Protein AF-A0A963V523-F1 (afdb_monomer)

pLDDT: mean 95.54, std 5.95, range [49.72, 98.69]

Foldseek 3Di:
DLLVVLLVVLLVVLLVCLVVCVQVVLPADPVCSNVLSVLLSVLLNVVLVVVVPDPDDLVVQLVVLVVQLVVLSVQLVQLRVVCVVVVNPPVVSVVSNRVSSSSNSSSSSNNSSSVSSVVVVVVVVVD

Radius of gyration: 15.78 Å; Cα contacts (8 Å, |Δi|>4): 156; chains: 1; bounding box: 44×24×45 Å

Sequence (127 aa):
MQHIAAIGLAGAIVIALAWFGLPERLGAHPFWAVKIGFLGLLPGAVAALLFAWLRLPRMAEIGFAAVLVAASFATAKVGAARFAASYAEDALAGRLWFFGWIAVAGTAMLLFYLVILRFLRRATQVD

Secondary structure (DSSP, 8-state):
-HHHHHHHHHHHHHHHHHHTTHHHHHT--GGGTTHHHHHHHHHHHHHHHHHHH----HHHHHHHHHHHHHHHHHHHHHHHHHHHHTTT--HHHHHHHHHHHHHHHHHHHHHHHHHHHHHHHHHTT--

Nearest PDB structures (foldseek):
  7w9u-assembly3_C  TM=4.392E-01  e=3.085E+00  Homo sapiens
  7w8i-assembly1_A  TM=3.282E-01  e=4.854E+00  Homo sapiens
  6wbv-assembly1_A  TM=3.650E-01  e=6.904E+00  Homo sapiens

Mean predicted aligned error: 3.0 Å

Solvent-accessible surface area (backbone atoms only — not comparable to full-atom values): 6228 Å² total; per-residue (Å²): 108,66,66,60,54,20,48,52,50,18,43,52,51,41,39,48,42,15,71,74,41,49,43,34,79,75,68,38,61,74,95,44,24,50,55,30,21,62,62,4,41,59,61,10,51,54,50,43,55,55,55,69,71,52,91,66,61,69,67,57,54,45,52,52,29,51,51,46,26,53,50,22,44,49,43,17,50,54,9,44,53,47,11,59,75,46,74,66,66,38,60,67,25,46,46,33,23,52,54,15,43,24,40,26,35,10,28,44,23,30,33,42,23,55,54,46,43,52,52,58,56,52,62,73,69,78,119

Structure (mmCIF, N/CA/C/O backbone):
data_AF-A0A963V523-F1
#
_entry.id   AF-A0A963V523-F1
#
loop_
_atom_site.group_PDB
_atom_site.id
_atom_site.type_symbol
_atom_site.label_atom_id
_atom_site.label_alt_id
_atom_site.label_comp_id
_atom_site.label_asym_id
_atom_site.label_entity_id
_atom_site.label_seq_id
_atom_site.pdbx_PDB_ins_code
_atom_site.Cartn_x
_atom_site.Cartn_y
_atom_site.Cartn_z
_atom_site.occupancy
_atom_site.B_iso_or_equiv
_atom_site.auth_seq_id
_atom_site.auth_comp_id
_atom_site.auth_asym_id
_atom_site.auth_atom_id
_atom_site.pdbx_PDB_model_num
ATOM 1 N N . MET A 1 1 ? -11.649 -8.741 18.899 1.00 84.81 1 MET A N 1
ATOM 2 C CA . MET A 1 1 ? -12.374 -9.252 17.710 1.00 84.81 1 MET A CA 1
ATOM 3 C C . MET A 1 1 ? -12.482 -8.242 16.566 1.00 84.81 1 MET A C 1
ATOM 5 O O . MET A 1 1 ? -12.075 -8.586 15.466 1.00 84.81 1 MET A O 1
ATOM 9 N N . GLN A 1 2 ? -12.937 -6.999 16.787 1.00 91.56 2 GLN A N 1
ATOM 10 C CA . GLN A 1 2 ? -13.137 -6.008 15.705 1.00 91.56 2 GLN A CA 1
ATOM 11 C C . GLN A 1 2 ? -11.898 -5.747 14.823 1.00 91.56 2 GLN A C 1
ATOM 13 O O . GLN A 1 2 ? -12.029 -5.649 13.609 1.00 91.56 2 GLN A O 1
ATOM 18 N N . HIS A 1 3 ? -10.695 -5.675 15.405 1.00 93.25 3 HIS A N 1
ATOM 19 C CA . HIS A 1 3 ? -9.455 -5.485 14.638 1.00 93.25 3 HIS A CA 1
ATOM 20 C C . HIS A 1 3 ? -9.158 -6.654 13.693 1.00 93.25 3 HIS A C 1
ATOM 22 O O . HIS A 1 3 ? -8.853 -6.429 12.528 1.00 93.25 3 HIS A O 1
ATOM 28 N N . ILE A 1 4 ? -9.297 -7.891 14.176 1.00 93.94 4 ILE A N 1
ATOM 29 C CA . ILE A 1 4 ? -9.068 -9.104 13.379 1.00 93.94 4 ILE A CA 1
ATOM 30 C C . ILE A 1 4 ? -10.078 -9.162 12.228 1.00 93.94 4 ILE A C 1
ATOM 32 O O . ILE A 1 4 ? -9.682 -9.353 11.083 1.00 93.94 4 ILE A O 1
ATOM 36 N N . ALA A 1 5 ? -11.360 -8.910 12.514 1.00 95.00 5 ALA A N 1
ATOM 37 C CA . ALA A 1 5 ? -12.403 -8.857 11.492 1.00 95.00 5 ALA A CA 1
ATOM 38 C C . ALA A 1 5 ? -12.122 -7.770 10.438 1.00 95.00 5 ALA A C 1
ATOM 40 O O . ALA A 1 5 ? -12.225 -8.029 9.242 1.00 95.00 5 ALA A O 1
ATOM 41 N N . ALA A 1 6 ? -11.708 -6.572 10.867 1.00 96.62 6 ALA A N 1
ATOM 42 C CA . ALA A 1 6 ? -11.379 -5.476 9.960 1.00 96.62 6 ALA A CA 1
ATOM 43 C C . ALA A 1 6 ? -10.146 -5.773 9.090 1.00 96.62 6 ALA A C 1
ATOM 45 O O . ALA A 1 6 ? -10.165 -5.466 7.903 1.00 96.62 6 ALA A O 1
ATOM 46 N N . ILE A 1 7 ? -9.098 -6.383 9.655 1.00 96.88 7 ILE A N 1
ATOM 47 C CA . ILE A 1 7 ? -7.901 -6.810 8.911 1.00 96.88 7 ILE A CA 1
ATOM 48 C C . ILE A 1 7 ? -8.274 -7.880 7.881 1.00 96.88 7 ILE A C 1
ATOM 50 O O . ILE A 1 7 ? -7.903 -7.756 6.715 1.00 96.88 7 ILE A O 1
ATOM 54 N N . GLY A 1 8 ? -9.041 -8.896 8.292 1.00 97.12 8 GLY A N 1
ATOM 55 C CA . GLY A 1 8 ? -9.497 -9.966 7.406 1.00 97.12 8 GLY A CA 1
ATOM 56 C C . GLY A 1 8 ? -10.329 -9.435 6.239 1.00 97.12 8 GLY A C 1
ATOM 57 O O . GLY A 1 8 ? -10.042 -9.750 5.086 1.00 97.12 8 GLY A O 1
ATOM 58 N N . LEU A 1 9 ? -11.306 -8.566 6.520 1.00 98.12 9 LEU A N 1
ATOM 59 C CA . LEU A 1 9 ? -12.154 -7.969 5.488 1.00 98.12 9 LEU A CA 1
ATOM 60 C C . LEU A 1 9 ? -11.364 -7.040 4.554 1.00 98.12 9 LEU A C 1
ATOM 62 O O . LEU A 1 9 ? -11.531 -7.113 3.340 1.00 98.12 9 LEU A O 1
ATOM 66 N N . ALA A 1 10 ? -10.468 -6.207 5.090 1.00 98.12 10 ALA A N 1
ATOM 67 C CA . ALA A 1 10 ? -9.618 -5.339 4.278 1.00 98.12 10 ALA A CA 1
ATOM 68 C C . ALA A 1 10 ? -8.705 -6.143 3.335 1.00 98.12 10 ALA A C 1
ATOM 70 O O . ALA A 1 10 ? -8.597 -5.811 2.155 1.00 98.12 10 ALA A O 1
ATOM 71 N N . GLY A 1 11 ? -8.088 -7.219 3.835 1.00 98.00 11 GLY A N 1
ATOM 72 C CA . GLY A 1 11 ? -7.267 -8.120 3.025 1.00 98.00 11 GLY A CA 1
ATOM 73 C C . GLY A 1 11 ? -8.076 -8.818 1.929 1.00 98.00 11 GLY A C 1
ATOM 74 O O . GLY A 1 11 ? -7.647 -8.845 0.777 1.00 98.00 11 GLY A O 1
ATOM 75 N N . ALA A 1 12 ? -9.275 -9.312 2.256 1.00 98.25 12 ALA A N 1
ATOM 76 C CA . ALA A 1 12 ? -10.173 -9.939 1.287 1.00 98.25 12 ALA A CA 1
ATOM 77 C C . ALA A 1 12 ? -10.578 -8.976 0.158 1.00 98.25 12 ALA A C 1
ATOM 79 O O . ALA A 1 12 ? -10.573 -9.368 -1.007 1.00 98.25 12 ALA A O 1
ATOM 80 N N . ILE A 1 13 ? -10.861 -7.708 0.482 1.00 98.44 13 ILE A N 1
ATOM 81 C CA . ILE A 1 13 ? -11.164 -6.674 -0.520 1.00 98.44 13 ILE A CA 1
ATOM 82 C C . ILE A 1 13 ? -9.970 -6.466 -1.456 1.00 98.44 13 ILE A C 1
ATOM 84 O O . ILE A 1 13 ? -10.145 -6.487 -2.671 1.00 98.44 13 ILE A O 1
ATOM 88 N N . VAL A 1 14 ? -8.752 -6.306 -0.927 1.00 98.38 14 VAL A N 1
ATOM 89 C CA . VAL A 1 14 ? -7.554 -6.100 -1.764 1.00 98.38 14 VAL A CA 1
ATOM 90 C C . VAL A 1 14 ? -7.292 -7.295 -2.683 1.00 98.38 14 VAL A C 1
ATOM 92 O O . VAL A 1 14 ? -7.028 -7.094 -3.870 1.00 98.38 14 VAL A O 1
ATOM 95 N N . ILE A 1 15 ? -7.421 -8.527 -2.176 1.00 98.12 15 ILE A N 1
ATOM 96 C CA . ILE A 1 15 ? -7.302 -9.741 -2.999 1.00 98.12 15 ILE A CA 1
ATOM 97 C C . ILE A 1 15 ? -8.363 -9.749 -4.098 1.00 98.12 15 ILE A C 1
ATOM 99 O O . ILE A 1 15 ? -8.024 -9.975 -5.257 1.00 98.12 15 ILE A O 1
ATOM 103 N N . ALA A 1 16 ? -9.626 -9.479 -3.761 1.00 98.31 16 ALA A N 1
ATOM 104 C CA . ALA A 1 16 ? -10.712 -9.468 -4.734 1.00 98.31 16 ALA A CA 1
ATOM 105 C C . ALA A 1 16 ? -10.453 -8.440 -5.845 1.00 98.31 16 ALA A C 1
ATOM 107 O O . ALA A 1 16 ? -10.529 -8.775 -7.024 1.00 98.31 16 ALA A O 1
ATOM 108 N N . LEU A 1 17 ? -10.063 -7.210 -5.492 1.00 98.06 17 LEU A N 1
ATOM 109 C CA . LEU A 1 17 ? -9.732 -6.167 -6.468 1.00 98.06 17 LEU A CA 1
ATOM 110 C C . LEU A 1 17 ? -8.578 -6.579 -7.394 1.00 98.06 17 LEU A C 1
ATOM 112 O O . LEU A 1 17 ? -8.640 -6.327 -8.599 1.00 98.06 17 LEU A O 1
ATOM 116 N N . ALA A 1 18 ? -7.546 -7.232 -6.852 1.00 97.56 18 ALA A N 1
ATOM 117 C CA . ALA A 1 18 ? -6.443 -7.770 -7.644 1.00 97.56 18 ALA A CA 1
ATOM 118 C C . ALA A 1 18 ? -6.907 -8.891 -8.586 1.00 97.56 18 ALA A C 1
ATOM 120 O O . ALA A 1 18 ? -6.541 -8.897 -9.759 1.00 97.56 18 ALA A O 1
ATOM 121 N N . TRP A 1 19 ? -7.761 -9.793 -8.098 1.00 97.44 19 TRP A N 1
ATOM 122 C CA . TRP A 1 19 ? -8.318 -10.907 -8.868 1.00 97.44 19 TRP A CA 1
ATOM 123 C C . TRP A 1 19 ? -9.206 -10.446 -10.029 1.00 97.44 19 TRP A C 1
ATOM 125 O O . TRP A 1 19 ? -9.166 -11.024 -11.110 1.00 97.44 19 TRP A O 1
ATOM 135 N N . PHE A 1 20 ? -9.961 -9.359 -9.840 1.00 97.88 20 PHE A N 1
ATOM 136 C CA . PHE A 1 20 ? -10.778 -8.736 -10.888 1.00 97.88 20 PHE A CA 1
ATOM 137 C C . PHE A 1 20 ? -9.986 -7.799 -11.824 1.00 97.88 20 PHE A C 1
ATOM 139 O O . PHE A 1 20 ? -10.578 -7.091 -12.642 1.00 97.88 20 PHE A O 1
ATOM 146 N N . GLY A 1 21 ? -8.652 -7.785 -11.726 1.00 96.75 21 GLY A N 1
ATOM 147 C CA . GLY A 1 21 ? -7.772 -7.083 -12.662 1.00 96.75 21 GLY A CA 1
ATOM 148 C C . GLY A 1 21 ? -7.700 -5.568 -12.465 1.00 96.75 21 GLY A C 1
ATOM 149 O O . GLY A 1 21 ? -7.225 -4.860 -13.354 1.00 96.75 21 GLY A O 1
ATOM 150 N N . LEU A 1 22 ? -8.146 -5.032 -11.321 1.00 97.75 22 LEU A N 1
ATOM 151 C CA . LEU A 1 22 ? -8.079 -3.589 -11.075 1.00 97.75 22 LEU A CA 1
ATOM 152 C C . LEU A 1 22 ? -6.639 -3.036 -11.143 1.00 97.75 22 LEU A C 1
ATOM 154 O O . LEU A 1 22 ? -6.450 -2.014 -11.802 1.00 97.75 22 LEU A O 1
ATOM 158 N N . PRO A 1 23 ? -5.610 -3.673 -10.544 1.00 97.69 23 PRO A N 1
ATOM 159 C CA . PRO A 1 23 ? -4.245 -3.160 -10.633 1.00 97.69 23 PRO A CA 1
ATOM 160 C C . PRO A 1 23 ? -3.729 -3.089 -12.073 1.00 97.69 23 PRO A C 1
ATOM 162 O O . PRO A 1 23 ? -3.097 -2.106 -12.445 1.00 97.69 23 PRO A O 1
ATOM 165 N N . GLU A 1 24 ? -4.037 -4.092 -12.900 1.00 97.69 24 GLU A N 1
ATOM 166 C CA . GLU A 1 24 ? -3.647 -4.121 -14.314 1.00 97.69 24 GLU A CA 1
ATOM 167 C C . GLU A 1 24 ? -4.263 -2.947 -15.081 1.00 97.69 24 GLU A C 1
ATOM 16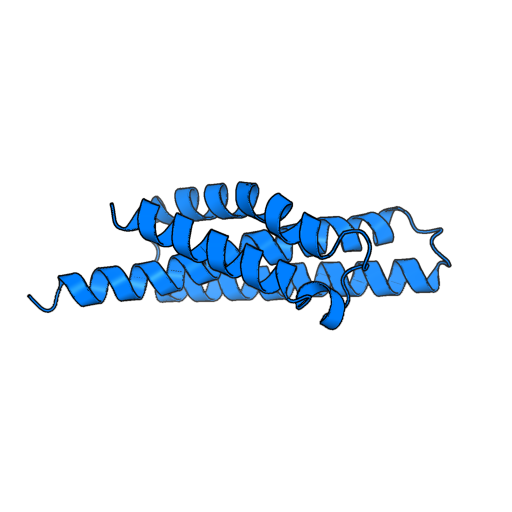9 O O . GLU A 1 24 ? -3.543 -2.184 -15.722 1.00 97.69 24 GLU A O 1
ATOM 174 N N . ARG A 1 25 ? -5.572 -2.713 -14.911 1.00 97.88 25 ARG A N 1
ATOM 175 C CA . ARG A 1 25 ? -6.282 -1.569 -15.517 1.00 97.88 25 ARG A CA 1
ATOM 176 C C . ARG A 1 25 ? -5.698 -0.216 -15.107 1.00 97.88 25 ARG A C 1
ATOM 178 O O . ARG A 1 25 ? -5.787 0.749 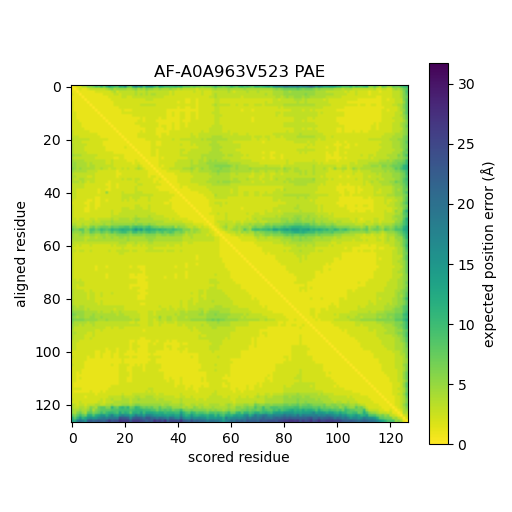-15.859 1.00 97.88 25 ARG A O 1
ATOM 185 N N . LEU A 1 26 ? -5.098 -0.136 -13.921 1.00 97.56 26 LEU A N 1
ATOM 186 C CA . LEU A 1 26 ? -4.460 1.073 -13.402 1.00 97.56 26 LEU A CA 1
ATOM 187 C C . LEU A 1 26 ? -2.963 1.185 -13.783 1.00 97.56 26 LEU A C 1
ATOM 189 O O . LEU A 1 26 ? -2.327 2.224 -13.552 1.00 97.56 26 LEU A O 1
ATOM 193 N N . GLY A 1 27 ? -2.400 0.162 -14.433 1.00 97.19 27 GLY A N 1
ATOM 194 C CA . GLY A 1 27 ? -1.044 0.155 -14.983 1.00 97.19 27 GLY A CA 1
ATOM 195 C C . GLY A 1 27 ? -0.039 -0.718 -14.232 1.00 97.19 27 GLY A C 1
ATOM 196 O O . GLY A 1 27 ? 1.160 -0.435 -14.279 1.00 97.19 27 GLY A O 1
ATOM 197 N N . ALA A 1 28 ? -0.482 -1.745 -13.509 1.00 97.62 28 ALA A N 1
ATOM 198 C CA . ALA A 1 28 ? 0.389 -2.830 -13.068 1.00 97.62 28 ALA A CA 1
ATOM 199 C C . ALA A 1 28 ? 0.712 -3.765 -14.242 1.00 97.62 28 ALA A C 1
ATOM 201 O O . ALA A 1 28 ? -0.142 -4.036 -15.078 1.00 97.62 28 ALA A O 1
ATOM 202 N N . HIS A 1 29 ? 1.934 -4.296 -14.285 1.00 96.62 29 HIS A N 1
ATOM 203 C CA . HIS A 1 29 ? 2.310 -5.334 -15.244 1.00 96.62 29 HIS A CA 1
ATOM 204 C C . HIS A 1 29 ? 1.389 -6.578 -15.137 1.00 96.62 29 HIS A C 1
ATOM 206 O O . HIS A 1 29 ? 1.195 -7.094 -14.033 1.00 96.62 29 HIS A O 1
ATOM 212 N N . PRO A 1 30 ? 0.876 -7.141 -16.246 1.00 95.56 30 PRO A N 1
ATOM 213 C CA . PRO A 1 30 ? -0.068 -8.268 -16.200 1.00 95.56 30 PRO A CA 1
ATOM 214 C C . PRO A 1 30 ? 0.462 -9.491 -15.432 1.00 95.56 30 PRO A C 1
ATOM 216 O O . PRO A 1 30 ? -0.221 -10.046 -14.574 1.00 95.56 30 PRO A O 1
ATOM 219 N N . PHE A 1 31 ? 1.736 -9.851 -15.644 1.00 95.69 31 PHE A N 1
ATOM 220 C CA . PHE A 1 31 ? 2.379 -11.013 -15.002 1.00 95.69 31 PHE A CA 1
ATOM 221 C C . PHE A 1 31 ? 2.297 -11.038 -13.462 1.00 95.69 31 PHE A C 1
ATOM 223 O O . PHE A 1 31 ? 2.308 -12.111 -12.849 1.00 95.69 31 PHE A O 1
ATOM 230 N N . TRP A 1 32 ? 2.250 -9.872 -12.815 1.00 95.38 32 TRP A N 1
ATOM 231 C CA . TRP A 1 32 ? 2.254 -9.779 -11.355 1.00 95.38 32 TRP A CA 1
ATOM 232 C C . TRP A 1 32 ? 0.964 -9.203 -10.770 1.00 95.38 32 TRP A C 1
ATOM 234 O O . TRP A 1 32 ? 0.871 -9.120 -9.550 1.00 95.38 32 TRP A O 1
ATOM 244 N N . ALA A 1 33 ? -0.018 -8.808 -11.592 1.00 93.88 33 ALA A N 1
ATOM 245 C CA . ALA A 1 33 ? -1.134 -7.954 -11.166 1.00 93.88 33 ALA A CA 1
ATOM 246 C C . ALA A 1 33 ? -1.985 -8.587 -10.054 1.00 93.88 33 ALA A C 1
A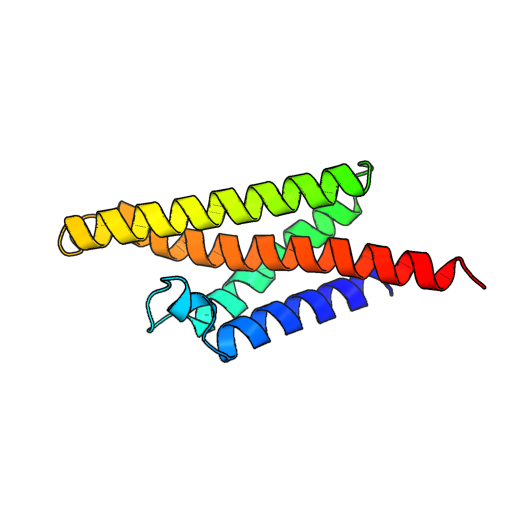TOM 248 O O . ALA A 1 33 ? -2.424 -7.907 -9.131 1.00 93.88 33 ALA A O 1
ATOM 249 N N . VAL A 1 34 ? -2.137 -9.910 -10.093 1.00 95.31 34 VAL A N 1
ATOM 250 C CA . VAL A 1 34 ? -2.787 -10.679 -9.027 1.00 95.31 34 VAL A CA 1
ATOM 251 C C . VAL A 1 34 ? -1.844 -10.879 -7.830 1.00 95.31 34 VAL A C 1
ATOM 253 O O . VAL A 1 34 ? -2.247 -10.723 -6.679 1.00 95.31 34 VAL A O 1
ATOM 256 N N . LYS A 1 35 ? -0.561 -11.169 -8.086 1.00 96.31 35 LYS A N 1
ATOM 257 C CA . LYS A 1 35 ? 0.456 -11.472 -7.059 1.00 96.31 35 LYS A CA 1
ATOM 258 C C . LYS A 1 35 ? 0.699 -10.293 -6.115 1.00 96.31 35 LYS A C 1
ATOM 260 O O . LYS A 1 35 ? 0.827 -10.503 -4.914 1.00 96.31 35 LYS A O 1
ATOM 265 N N . ILE A 1 36 ? 0.724 -9.062 -6.631 1.00 95.06 36 ILE A N 1
ATOM 266 C CA . ILE A 1 36 ? 0.910 -7.845 -5.820 1.00 95.06 36 ILE A CA 1
ATOM 267 C C . ILE A 1 36 ? -0.184 -7.669 -4.762 1.00 95.06 36 ILE A C 1
ATOM 269 O O . ILE A 1 36 ? 0.119 -7.167 -3.684 1.00 95.06 36 ILE A O 1
ATOM 273 N N . GLY A 1 37 ? -1.412 -8.139 -5.023 1.00 92.94 37 GLY A N 1
ATOM 274 C CA . GLY A 1 37 ? -2.485 -8.156 -4.029 1.00 92.94 37 GLY A CA 1
ATOM 275 C C . GLY A 1 37 ? -2.073 -8.968 -2.802 1.00 92.94 37 GLY A C 1
ATOM 276 O O . GLY A 1 37 ? -2.046 -8.437 -1.698 1.00 92.94 37 GLY A O 1
ATOM 277 N N . PHE A 1 38 ? -1.641 -10.216 -3.008 1.00 95.50 38 PHE A N 1
ATOM 278 C CA . PHE A 1 38 ? -1.157 -11.098 -1.938 1.00 95.50 38 PHE A CA 1
ATOM 279 C C . PHE A 1 38 ? 0.130 -10.593 -1.275 1.00 95.50 38 PHE A C 1
ATOM 281 O O . PHE A 1 38 ? 0.259 -10.656 -0.056 1.00 95.50 38 PHE A O 1
ATOM 288 N N . LEU A 1 39 ? 1.078 -10.064 -2.053 1.00 97.38 39 LEU A N 1
ATOM 289 C CA . LEU A 1 39 ? 2.331 -9.528 -1.512 1.00 97.38 39 LEU A CA 1
ATOM 290 C C . LEU A 1 39 ? 2.104 -8.281 -0.648 1.00 97.38 39 LEU A C 1
ATOM 292 O O . LEU A 1 39 ? 2.830 -8.071 0.318 1.00 97.38 39 LEU A O 1
ATOM 296 N N . GLY A 1 40 ? 1.089 -7.472 -0.965 1.00 97.00 40 GLY A N 1
ATOM 297 C CA . GLY A 1 40 ? 0.711 -6.294 -0.186 1.00 97.00 40 GLY A CA 1
ATOM 298 C C . GLY A 1 40 ? 0.024 -6.613 1.145 1.00 97.00 40 GLY A C 1
ATOM 299 O O . GLY A 1 40 ? 0.029 -5.768 2.040 1.00 97.00 40 GLY A O 1
ATOM 300 N N . LEU A 1 41 ? -0.526 -7.822 1.319 1.00 96.75 41 LEU A N 1
ATOM 301 C CA . LEU A 1 41 ? -1.257 -8.186 2.539 1.00 96.75 41 LEU A CA 1
ATOM 302 C C . LEU A 1 41 ? -0.379 -8.142 3.787 1.00 96.75 41 LEU A C 1
ATOM 304 O O . LEU A 1 41 ? -0.796 -7.609 4.811 1.00 96.75 41 LEU A O 1
ATOM 308 N N . LEU A 1 42 ? 0.833 -8.694 3.710 1.00 95.94 42 LEU A N 1
ATOM 309 C CA . LEU A 1 42 ? 1.740 -8.735 4.854 1.00 95.94 42 LEU A CA 1
ATOM 310 C C . LEU A 1 42 ? 2.129 -7.324 5.341 1.00 95.94 42 LEU A C 1
ATOM 312 O O . LEU A 1 42 ? 1.871 -7.025 6.510 1.00 95.94 42 LEU A O 1
ATOM 316 N N . PRO A 1 43 ? 2.681 -6.423 4.501 1.00 97.38 43 PRO A N 1
ATOM 317 C CA . PRO A 1 43 ? 2.994 -5.066 4.945 1.00 97.38 43 PRO A CA 1
ATOM 318 C C . PRO A 1 43 ? 1.740 -4.275 5.343 1.00 97.38 43 PRO A C 1
ATOM 320 O O . PRO A 1 43 ? 1.799 -3.495 6.292 1.00 97.38 43 PRO A O 1
ATOM 323 N N . GLY A 1 44 ? 0.594 -4.499 4.689 1.00 97.50 44 GLY A N 1
ATOM 324 C CA . GLY A 1 44 ? -0.677 -3.868 5.057 1.00 97.50 44 GLY A CA 1
ATOM 325 C C . GLY A 1 44 ? -1.184 -4.291 6.439 1.00 97.50 44 GLY A C 1
ATOM 326 O O . GLY A 1 44 ? -1.587 -3.443 7.235 1.00 97.50 44 GLY A O 1
ATOM 327 N N . ALA A 1 45 ? -1.109 -5.584 6.767 1.00 96.75 45 ALA A N 1
ATOM 328 C CA . ALA A 1 45 ? -1.475 -6.110 8.080 1.00 96.75 45 ALA A CA 1
ATOM 329 C C . ALA A 1 45 ? -0.547 -5.582 9.181 1.00 96.75 45 ALA A C 1
ATOM 331 O O . ALA A 1 45 ? -1.024 -5.144 10.228 1.00 96.75 45 ALA A O 1
ATOM 332 N N . VAL A 1 46 ? 0.767 -5.560 8.930 1.00 97.25 46 VAL A N 1
ATOM 333 C CA . VAL A 1 46 ? 1.746 -4.970 9.857 1.00 97.2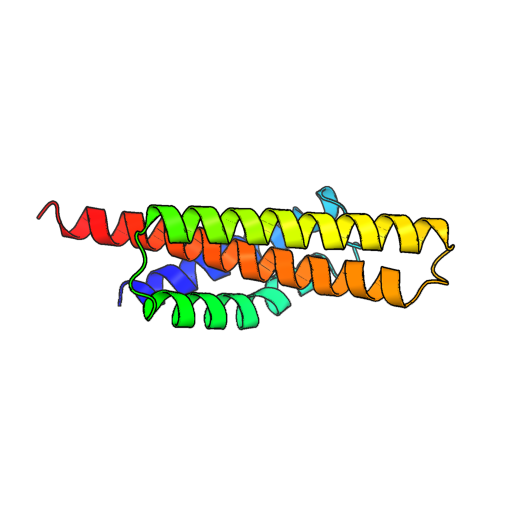5 46 VAL A CA 1
ATOM 334 C C . VAL A 1 46 ? 1.428 -3.493 10.093 1.00 97.25 46 VAL A C 1
ATOM 336 O O . VAL A 1 46 ? 1.326 -3.067 11.242 1.00 97.25 46 VAL A O 1
ATOM 339 N N . ALA A 1 47 ? 1.178 -2.718 9.034 1.00 96.50 47 ALA A N 1
ATOM 340 C CA . ALA A 1 47 ? 0.799 -1.315 9.162 1.00 96.50 47 ALA A CA 1
ATOM 341 C C . ALA A 1 47 ? -0.519 -1.136 9.938 1.00 96.50 47 ALA A C 1
ATOM 343 O O . ALA A 1 47 ? -0.604 -0.272 10.806 1.00 96.50 47 ALA A O 1
ATOM 344 N N . ALA A 1 48 ? -1.532 -1.971 9.691 1.00 95.81 48 ALA A N 1
ATOM 345 C CA . ALA A 1 48 ? -2.808 -1.924 10.407 1.00 95.81 48 ALA A CA 1
ATOM 346 C C . ALA A 1 48 ? -2.648 -2.164 11.919 1.00 95.81 48 ALA A C 1
ATOM 348 O O . ALA A 1 48 ? -3.303 -1.491 12.721 1.00 95.81 48 ALA A O 1
ATOM 349 N N . LEU A 1 49 ? -1.765 -3.091 12.308 1.00 94.31 49 LEU A N 1
ATOM 350 C CA . LEU A 1 49 ? -1.428 -3.356 13.708 1.00 94.31 49 LEU A CA 1
ATOM 351 C C . LEU A 1 49 ? -0.670 -2.185 14.341 1.00 94.31 49 LEU A C 1
ATOM 353 O O . LEU A 1 49 ? -1.035 -1.756 15.431 1.00 94.31 49 LEU A O 1
ATOM 357 N N . LEU A 1 50 ? 0.312 -1.611 13.640 1.00 94.25 50 LEU A N 1
ATOM 358 C CA . LEU A 1 50 ? 1.027 -0.422 14.117 1.00 94.25 50 LEU A CA 1
ATOM 359 C C . LEU A 1 50 ? 0.064 0.753 14.338 1.00 94.25 50 LEU A C 1
ATOM 361 O O . LEU A 1 50 ? 0.088 1.388 15.389 1.00 94.25 50 LEU A O 1
ATOM 365 N N . PHE A 1 51 ? -0.850 0.991 13.395 1.00 93.50 51 PHE A N 1
ATOM 366 C CA . PHE A 1 51 ? -1.883 2.021 13.526 1.00 93.50 51 PHE A CA 1
ATOM 367 C C . PHE A 1 51 ? -2.895 1.723 14.632 1.00 93.50 51 PHE A C 1
ATOM 369 O O . PHE A 1 51 ? -3.481 2.650 15.174 1.00 93.50 51 PHE A O 1
ATOM 376 N N . ALA A 1 52 ? -3.101 0.459 15.013 1.00 90.06 52 ALA A N 1
ATOM 377 C CA . ALA A 1 52 ? -3.939 0.129 16.165 1.00 90.06 52 ALA A CA 1
ATOM 378 C C . ALA A 1 52 ? -3.328 0.602 17.497 1.00 90.06 52 ALA A C 1
ATOM 380 O O . ALA A 1 52 ? -4.067 0.800 18.461 1.00 90.06 52 ALA A O 1
ATOM 381 N N . TRP A 1 53 ? -2.003 0.767 17.555 1.00 90.12 53 TRP A N 1
ATOM 382 C CA . TRP A 1 53 ? -1.283 1.256 18.734 1.00 90.12 53 TRP A CA 1
ATOM 383 C C . TRP A 1 53 ? -1.099 2.774 18.746 1.00 90.12 53 TRP A C 1
ATOM 385 O O . TRP A 1 53 ? -0.860 3.354 19.808 1.00 90.12 53 TRP A O 1
ATOM 395 N N . LEU A 1 54 ? -1.241 3.431 17.593 1.00 89.12 54 LEU A N 1
ATOM 396 C CA . LEU A 1 54 ? -1.232 4.885 17.509 1.00 89.12 54 LEU A CA 1
ATOM 397 C C . LEU A 1 54 ? -2.503 5.458 18.152 1.00 89.12 54 LEU A C 1
ATOM 399 O O . LEU A 1 54 ? -3.608 4.950 17.980 1.00 89.12 54 LEU A O 1
ATOM 403 N N . ARG A 1 55 ? -2.345 6.545 18.912 1.00 85.12 55 ARG A N 1
ATOM 404 C CA . ARG A 1 55 ? -3.455 7.285 19.539 1.00 85.12 55 ARG A CA 1
ATOM 405 C C . ARG A 1 55 ? -3.760 8.567 18.767 1.00 85.12 55 ARG A C 1
ATOM 407 O O . ARG A 1 55 ? -3.856 9.642 19.354 1.00 85.12 55 ARG A O 1
ATOM 414 N N . LEU A 1 56 ? -3.847 8.466 17.443 1.00 87.75 56 LEU A N 1
ATOM 415 C CA . LEU A 1 56 ? -4.111 9.615 16.581 1.00 87.75 56 LEU A CA 1
ATOM 416 C C . LEU A 1 56 ? -5.621 9.830 16.386 1.00 87.75 56 LEU A C 1
ATOM 418 O O . LEU A 1 56 ? -6.411 8.884 16.461 1.00 87.75 56 LEU A O 1
ATOM 422 N N . PRO A 1 57 ? -6.060 11.069 16.096 1.00 91.94 57 PRO A N 1
ATOM 423 C CA . PRO A 1 57 ? -7.429 11.315 15.673 1.00 91.94 57 PRO A CA 1
ATOM 424 C C . PRO A 1 57 ? -7.765 10.488 14.429 1.00 91.94 57 PRO A C 1
ATOM 426 O O . PRO A 1 57 ? -7.027 10.487 13.444 1.00 91.94 57 PRO A O 1
ATOM 429 N N . ARG A 1 58 ? -8.926 9.827 14.426 1.00 89.56 58 ARG A N 1
ATOM 430 C CA . ARG A 1 58 ? -9.269 8.848 13.381 1.00 89.56 58 ARG A CA 1
ATOM 431 C C . ARG A 1 58 ? -9.277 9.413 11.956 1.00 89.56 58 ARG A C 1
ATOM 433 O O . ARG A 1 58 ? -8.977 8.697 11.007 1.00 89.56 58 ARG A O 1
ATOM 440 N N . MET A 1 59 ? -9.645 10.685 11.797 1.00 93.00 59 MET A N 1
ATOM 441 C CA . MET A 1 59 ? -9.600 11.363 10.493 1.00 93.00 59 MET A CA 1
ATOM 442 C C . MET A 1 59 ? -8.169 11.632 10.030 1.00 93.00 59 MET A C 1
ATOM 444 O O . MET A 1 59 ? -7.908 11.538 8.836 1.00 93.00 59 MET A O 1
ATOM 448 N N . ALA A 1 60 ? -7.240 11.885 10.956 1.00 95.00 60 ALA A N 1
ATOM 449 C CA . ALA A 1 60 ? -5.829 12.041 10.629 1.00 95.00 60 ALA A CA 1
ATOM 450 C C . ALA A 1 60 ? -5.224 10.713 10.148 1.00 95.00 60 ALA A C 1
ATOM 452 O O . ALA A 1 60 ? -4.514 10.703 9.150 1.00 95.00 60 ALA A O 1
ATOM 453 N N . GLU A 1 61 ? -5.568 9.586 10.783 1.00 95.12 61 GLU A N 1
ATOM 454 C CA . GLU A 1 61 ? -5.117 8.256 10.340 1.00 95.12 61 GLU A CA 1
ATOM 455 C C . GLU A 1 61 ? -5.597 7.925 8.922 1.00 95.12 61 GLU A C 1
ATOM 457 O O . GLU A 1 61 ? -4.810 7.490 8.085 1.00 95.12 61 GLU A O 1
ATOM 462 N N . ILE A 1 62 ? -6.887 8.153 8.643 1.00 96.44 62 ILE A N 1
ATOM 463 C CA . ILE A 1 62 ? -7.474 7.904 7.318 1.00 96.44 62 ILE A CA 1
ATOM 464 C C . ILE A 1 62 ? -6.856 8.836 6.273 1.00 96.44 62 ILE A C 1
ATOM 466 O O . ILE A 1 62 ? -6.484 8.373 5.196 1.00 96.44 62 ILE A O 1
ATOM 470 N N . GLY A 1 63 ? -6.709 10.126 6.593 1.00 97.44 63 GLY A N 1
ATOM 471 C CA . GLY A 1 63 ? -6.068 11.097 5.708 1.00 97.44 63 GLY A CA 1
ATOM 472 C C . GLY A 1 63 ? -4.625 10.709 5.385 1.00 97.44 63 GLY A C 1
ATOM 473 O O . GLY A 1 63 ? -4.236 10.690 4.221 1.00 97.44 63 GLY A O 1
ATOM 474 N N . PHE A 1 64 ? -3.853 10.309 6.395 1.00 96.81 64 PHE A N 1
ATOM 475 C CA . PHE A 1 64 ? -2.481 9.849 6.210 1.00 96.81 64 PHE A CA 1
ATOM 476 C C . PHE A 1 64 ? -2.403 8.575 5.358 1.00 96.81 64 PHE A C 1
ATOM 478 O O . PHE A 1 64 ? -1.611 8.514 4.419 1.00 96.81 64 PHE A O 1
ATOM 485 N N . ALA A 1 65 ? -3.258 7.579 5.615 1.00 97.50 65 ALA A N 1
ATOM 486 C CA . ALA A 1 65 ? -3.313 6.366 4.800 1.00 97.50 65 ALA A CA 1
ATOM 487 C C . ALA A 1 65 ? -3.674 6.670 3.335 1.00 97.50 65 ALA A C 1
ATOM 489 O O . ALA A 1 65 ? -3.064 6.108 2.429 1.00 97.50 65 ALA A O 1
ATOM 490 N N . ALA A 1 66 ? -4.603 7.599 3.085 1.00 98.25 66 ALA A N 1
ATOM 491 C CA . ALA A 1 66 ? -4.945 8.036 1.732 1.00 98.25 66 ALA A CA 1
ATOM 492 C C . ALA A 1 66 ? -3.761 8.716 1.020 1.00 98.25 66 ALA A C 1
ATOM 494 O O . ALA A 1 66 ? -3.506 8.436 -0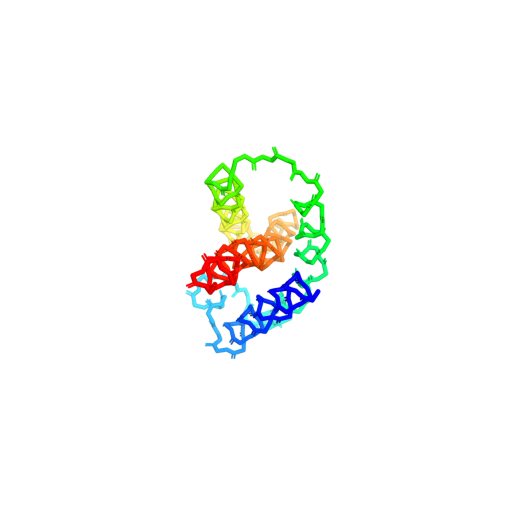.152 1.00 98.25 66 ALA A O 1
ATOM 495 N N . VAL A 1 67 ? -2.993 9.550 1.731 1.00 98.50 67 VAL A N 1
ATOM 496 C CA . VAL A 1 67 ? -1.757 10.149 1.200 1.00 98.50 67 VAL A CA 1
ATOM 497 C C . VAL A 1 67 ? -0.728 9.072 0.851 1.00 98.50 67 VAL A C 1
ATOM 499 O O . VAL A 1 67 ? -0.117 9.143 -0.212 1.00 98.50 67 VAL A O 1
ATOM 502 N N . LEU A 1 68 ? -0.564 8.039 1.684 1.00 98.25 68 LEU A N 1
ATOM 503 C CA . LEU A 1 68 ? 0.341 6.923 1.387 1.00 98.25 68 LEU A CA 1
ATOM 504 C C . LEU A 1 68 ? -0.090 6.116 0.153 1.00 98.25 68 LEU A C 1
ATOM 506 O O . LEU A 1 68 ? 0.766 5.719 -0.643 1.00 98.25 68 LEU A O 1
ATOM 510 N N . VAL A 1 69 ? -1.396 5.902 -0.044 1.00 98.62 69 VAL A N 1
ATOM 511 C CA . VAL A 1 69 ? -1.924 5.283 -1.273 1.00 98.62 69 VAL A CA 1
ATOM 512 C C . VAL A 1 69 ? -1.569 6.137 -2.489 1.00 98.62 69 VAL A C 1
ATOM 514 O O . VAL A 1 69 ? -1.036 5.621 -3.467 1.00 98.62 69 VAL A O 1
ATOM 517 N N . ALA A 1 70 ? -1.801 7.450 -2.424 1.00 98.62 70 ALA A N 1
ATOM 518 C CA . ALA A 1 70 ? -1.478 8.355 -3.524 1.00 98.62 70 ALA A CA 1
ATOM 519 C C . ALA A 1 70 ? 0.030 8.388 -3.827 1.00 98.62 70 ALA A C 1
ATOM 521 O O . ALA A 1 70 ? 0.427 8.307 -4.989 1.00 98.62 70 ALA A O 1
ATOM 522 N N . ALA A 1 71 ? 0.872 8.452 -2.793 1.00 98.62 71 ALA A N 1
ATOM 523 C CA . ALA A 1 71 ? 2.324 8.469 -2.934 1.00 98.62 71 ALA A CA 1
ATOM 524 C C . ALA A 1 71 ? 2.857 7.162 -3.541 1.00 98.62 71 ALA A C 1
ATOM 526 O O . ALA A 1 71 ? 3.606 7.201 -4.515 1.00 98.62 71 ALA A O 1
ATOM 527 N N . SER A 1 72 ? 2.427 6.006 -3.024 1.00 98.69 72 SER A N 1
ATOM 528 C CA . SER A 1 72 ? 2.826 4.698 -3.563 1.00 98.69 72 SER A CA 1
ATOM 529 C C . SER A 1 72 ? 2.355 4.498 -5.005 1.00 98.69 72 SER A C 1
ATOM 531 O O . SER A 1 72 ? 3.117 4.003 -5.840 1.00 98.69 72 SER A O 1
ATOM 533 N N . PHE A 1 73 ? 1.142 4.955 -5.329 1.00 98.69 73 PHE A N 1
ATOM 534 C CA . PHE A 1 73 ? 0.623 4.928 -6.692 1.00 98.69 73 PHE A CA 1
ATOM 535 C C . PHE A 1 73 ? 1.455 5.813 -7.623 1.00 98.69 73 PHE A C 1
ATOM 537 O O . PHE A 1 73 ? 1.870 5.360 -8.689 1.00 98.69 73 PHE A O 1
ATOM 544 N N . ALA A 1 74 ? 1.781 7.039 -7.209 1.00 98.62 74 ALA A N 1
ATOM 545 C CA . ALA A 1 74 ? 2.651 7.927 -7.973 1.00 98.62 74 ALA A CA 1
ATOM 546 C C . ALA A 1 74 ? 4.035 7.299 -8.213 1.00 98.62 74 ALA A C 1
ATOM 548 O O . ALA A 1 74 ? 4.515 7.301 -9.347 1.00 98.62 74 ALA A O 1
ATOM 549 N N . THR A 1 75 ? 4.644 6.686 -7.192 1.00 98.69 75 THR A N 1
ATOM 550 C CA . THR A 1 75 ? 5.915 5.957 -7.328 1.00 98.69 75 THR A CA 1
ATOM 551 C C . THR A 1 75 ? 5.818 4.830 -8.356 1.00 98.69 75 THR A C 1
ATOM 553 O O . THR A 1 75 ? 6.675 4.739 -9.236 1.00 98.69 75 THR A O 1
ATOM 556 N N . ALA A 1 76 ? 4.760 4.015 -8.300 1.00 98.56 76 ALA A N 1
ATOM 557 C CA . ALA A 1 76 ? 4.536 2.944 -9.266 1.00 98.56 76 ALA A CA 1
ATOM 558 C C . ALA A 1 76 ? 4.389 3.476 -10.699 1.00 98.56 76 ALA A C 1
ATOM 560 O O . ALA A 1 76 ? 4.966 2.908 -11.627 1.00 98.56 76 ALA A O 1
ATOM 561 N N . LYS A 1 77 ? 3.651 4.578 -10.894 1.00 98.50 77 LYS A N 1
ATOM 562 C CA . LYS A 1 77 ? 3.442 5.187 -12.218 1.00 98.50 77 LYS A CA 1
ATOM 563 C C . LYS A 1 77 ? 4.718 5.802 -12.786 1.00 98.50 77 LYS A C 1
ATOM 565 O O . LYS A 1 77 ? 4.998 5.605 -13.966 1.00 98.50 77 LYS A O 1
ATOM 570 N N . VAL A 1 78 ? 5.505 6.492 -11.960 1.00 98.56 78 VAL A N 1
ATOM 571 C CA . VAL A 1 78 ? 6.807 7.044 -12.367 1.00 98.56 78 VAL A CA 1
ATOM 572 C C . VAL A 1 78 ? 7.781 5.922 -12.723 1.00 98.56 78 VAL A C 1
ATOM 574 O O . VAL A 1 78 ? 8.445 6.003 -13.756 1.00 98.56 78 VAL A O 1
ATOM 577 N N . GLY A 1 79 ? 7.828 4.857 -11.914 1.00 98.38 79 GLY A N 1
ATOM 578 C CA . GLY A 1 79 ? 8.624 3.665 -12.203 1.00 98.38 79 GLY A CA 1
ATOM 579 C C . GLY A 1 79 ? 8.240 3.032 -13.540 1.00 98.38 79 GLY A C 1
ATOM 580 O O . GLY A 1 79 ? 9.100 2.834 -14.391 1.00 98.38 79 GLY A O 1
ATOM 581 N N . ALA A 1 80 ? 6.944 2.810 -13.776 1.00 98.31 80 ALA A N 1
ATOM 582 C CA . ALA A 1 80 ? 6.447 2.243 -15.029 1.00 98.31 80 ALA A CA 1
ATOM 583 C C . ALA A 1 80 ? 6.842 3.086 -16.252 1.00 98.31 80 ALA A C 1
ATOM 585 O O . ALA A 1 80 ? 7.350 2.553 -17.236 1.00 98.31 80 ALA A O 1
ATOM 586 N N . ALA A 1 81 ? 6.640 4.406 -16.180 1.00 98.31 81 ALA A N 1
ATOM 587 C CA . ALA A 1 81 ? 6.937 5.316 -17.282 1.00 98.31 81 ALA A CA 1
ATOM 588 C C . ALA A 1 81 ? 8.436 5.350 -17.616 1.00 98.31 81 ALA A C 1
ATOM 590 O O . ALA A 1 81 ? 8.806 5.266 -18.785 1.00 98.31 81 ALA A O 1
ATOM 591 N N . ARG A 1 82 ? 9.307 5.420 -16.600 1.00 98.38 82 ARG A N 1
ATOM 592 C CA . ARG A 1 82 ? 10.767 5.405 -16.789 1.00 98.38 82 ARG A CA 1
ATOM 593 C C . ARG A 1 82 ? 11.284 4.059 -17.287 1.00 98.38 82 ARG A C 1
ATOM 595 O O . ARG A 1 82 ? 12.161 4.017 -18.146 1.00 98.38 82 ARG A O 1
ATOM 602 N N . PHE A 1 83 ? 10.719 2.966 -16.785 1.00 98.38 83 PHE A N 1
ATOM 603 C CA . PHE A 1 83 ? 11.082 1.625 -17.225 1.00 98.38 83 PHE A CA 1
ATOM 604 C C . PHE A 1 83 ? 10.723 1.413 -18.699 1.00 98.38 83 PHE A C 1
ATOM 606 O O . PHE A 1 83 ? 11.547 0.945 -19.476 1.00 98.38 83 PHE A O 1
ATOM 613 N N . ALA A 1 84 ? 9.531 1.848 -19.116 1.00 97.62 84 ALA A N 1
ATOM 614 C CA . ALA A 1 84 ? 9.125 1.802 -20.517 1.00 97.62 84 ALA A CA 1
ATOM 615 C C . ALA A 1 84 ? 9.983 2.722 -21.405 1.00 97.62 84 ALA A C 1
ATOM 617 O O . ALA A 1 84 ? 10.429 2.302 -22.468 1.00 97.62 84 ALA A O 1
ATOM 618 N N . ALA A 1 85 ? 10.263 3.953 -20.960 1.00 98.31 85 ALA A N 1
ATOM 619 C CA . ALA A 1 85 ? 11.070 4.916 -21.715 1.00 98.31 85 ALA A CA 1
ATOM 620 C C . ALA A 1 85 ? 12.534 4.479 -21.901 1.00 98.31 85 ALA A C 1
ATOM 622 O O . ALA A 1 85 ? 13.176 4.876 -22.868 1.00 98.31 85 ALA A O 1
ATOM 623 N N . SER A 1 86 ? 13.055 3.661 -20.984 1.00 97.88 86 SER A N 1
ATOM 624 C CA . SER A 1 86 ? 14.394 3.070 -21.071 1.00 97.88 86 SER A CA 1
ATOM 625 C C . SER A 1 86 ? 14.415 1.725 -21.798 1.00 97.88 86 SER A C 1
ATOM 627 O O . SER A 1 86 ? 15.434 1.050 -21.754 1.00 97.88 86 SER A O 1
ATOM 629 N N . TYR A 1 87 ? 13.315 1.306 -22.436 1.00 97.06 87 TYR A N 1
ATOM 630 C CA . TYR A 1 87 ? 13.195 -0.017 -23.062 1.00 97.06 87 TYR A CA 1
ATOM 631 C C . TYR A 1 87 ? 13.566 -1.165 -22.108 1.00 97.06 87 TYR A C 1
ATOM 633 O O . TYR A 1 87 ? 14.199 -2.134 -22.508 1.00 97.06 87 TYR A O 1
ATOM 641 N N . ALA A 1 88 ? 13.139 -1.052 -20.846 1.00 96.50 88 ALA A N 1
ATOM 642 C CA . ALA A 1 88 ? 13.415 -1.993 -19.762 1.00 96.50 88 ALA A CA 1
ATOM 643 C C . ALA A 1 88 ? 14.873 -2.044 -19.250 1.00 96.50 88 ALA A C 1
ATOM 645 O O . ALA A 1 88 ? 15.188 -2.903 -18.426 1.00 96.50 88 ALA A O 1
ATOM 646 N N . GLU A 1 89 ? 15.734 -1.101 -19.641 1.00 97.88 89 GLU A N 1
ATOM 647 C CA . GLU A 1 89 ? 17.128 -1.037 -19.171 1.00 97.88 89 GLU A CA 1
ATOM 648 C C . GLU A 1 89 ? 17.268 -0.409 -17.768 1.00 97.88 89 GLU A C 1
ATOM 650 O O . GLU A 1 89 ? 18.170 -0.757 -17.002 1.00 97.88 89 GLU A O 1
ATOM 655 N N . ASP A 1 90 ? 16.363 0.498 -17.366 1.00 98.00 90 ASP A N 1
ATOM 656 C CA . ASP A 1 90 ? 16.395 1.108 -16.027 1.00 98.00 90 ASP A CA 1
ATOM 657 C C . ASP A 1 90 ? 15.830 0.150 -14.962 1.00 98.00 90 ASP A C 1
ATOM 659 O O . ASP A 1 90 ? 14.661 0.204 -14.564 1.00 98.00 90 ASP A O 1
ATOM 663 N N . ALA A 1 91 ? 16.687 -0.730 -14.446 1.00 98.06 91 ALA A N 1
ATOM 664 C CA . ALA A 1 91 ? 16.315 -1.686 -13.407 1.00 98.06 91 ALA A CA 1
ATOM 665 C C . ALA A 1 91 ? 15.765 -1.024 -12.128 1.00 98.06 91 ALA A C 1
ATOM 667 O O . ALA A 1 91 ? 14.937 -1.622 -11.432 1.00 98.06 91 ALA A O 1
ATOM 668 N N . LEU A 1 92 ? 16.194 0.201 -11.794 1.00 98.44 92 LEU A N 1
ATOM 669 C CA . LEU A 1 92 ? 15.662 0.924 -10.640 1.00 98.44 92 LEU A CA 1
ATOM 670 C C . LEU A 1 92 ? 14.208 1.331 -10.893 1.00 98.44 92 LEU A C 1
ATOM 672 O O . LEU A 1 92 ? 13.360 1.112 -10.028 1.00 98.44 92 LEU A O 1
ATOM 676 N N . ALA A 1 93 ? 13.896 1.849 -12.080 1.00 98.38 93 ALA A N 1
ATOM 677 C CA . ALA A 1 93 ? 12.527 2.161 -12.474 1.00 98.38 93 ALA A CA 1
ATOM 678 C C . ALA A 1 93 ? 11.622 0.918 -12.463 1.00 98.38 93 ALA A C 1
ATOM 680 O O . ALA A 1 93 ? 10.505 0.979 -11.941 1.00 98.38 93 ALA A O 1
ATOM 681 N N . GLY A 1 94 ? 12.126 -0.229 -12.932 1.00 98.06 94 GLY A N 1
ATOM 682 C CA . GLY A 1 94 ? 11.413 -1.508 -12.850 1.00 98.06 94 GLY A CA 1
ATOM 683 C C . GLY A 1 94 ? 11.100 -1.921 -11.404 1.00 98.06 94 GLY A C 1
ATOM 684 O O . GLY A 1 94 ? 9.979 -2.331 -11.092 1.00 98.06 94 GLY A O 1
ATOM 685 N N . ARG A 1 95 ? 12.051 -1.732 -10.480 1.00 98.31 95 ARG A N 1
ATOM 686 C CA . ARG A 1 95 ? 11.840 -1.966 -9.038 1.00 98.31 95 ARG A CA 1
ATOM 687 C C . ARG A 1 95 ? 10.828 -0.991 -8.435 1.00 98.31 95 ARG A C 1
ATOM 689 O O . ARG A 1 95 ? 9.981 -1.427 -7.661 1.00 98.31 95 ARG A O 1
ATOM 696 N N . LEU A 1 96 ? 10.879 0.295 -8.789 1.00 98.44 96 LEU A N 1
ATOM 697 C CA . LEU A 1 96 ? 9.894 1.287 -8.335 1.00 98.44 96 LEU A CA 1
ATOM 698 C C . LEU A 1 96 ? 8.486 0.944 -8.822 1.00 98.44 96 LEU A C 1
ATOM 700 O O . LEU A 1 96 ? 7.530 1.081 -8.063 1.00 98.44 96 LEU A O 1
ATOM 704 N N . TRP A 1 97 ? 8.360 0.441 -10.051 1.00 98.38 97 TRP A N 1
ATOM 705 C CA . TRP A 1 97 ? 7.093 -0.068 -10.559 1.00 98.38 97 TRP A CA 1
ATOM 706 C C . TRP A 1 97 ? 6.606 -1.256 -9.719 1.00 98.38 97 TRP A C 1
ATOM 708 O O . TRP A 1 97 ? 5.477 -1.229 -9.230 1.00 98.38 97 TRP A O 1
ATOM 718 N N . PHE A 1 98 ? 7.463 -2.254 -9.473 1.00 98.25 98 PHE A N 1
ATOM 719 C CA . PHE A 1 98 ? 7.085 -3.456 -8.720 1.00 98.25 98 PHE A CA 1
ATOM 720 C C . PHE A 1 98 ? 6.703 -3.170 -7.276 1.00 98.25 98 PHE A C 1
ATOM 722 O O . PHE A 1 98 ? 5.581 -3.437 -6.841 1.00 98.25 98 PHE A O 1
ATOM 729 N N . PHE A 1 99 ? 7.658 -2.630 -6.522 1.00 98.25 99 PHE A N 1
ATOM 730 C CA . PHE A 1 99 ? 7.499 -2.393 -5.099 1.00 98.25 99 PHE A CA 1
ATOM 731 C C . PHE A 1 99 ? 6.499 -1.269 -4.845 1.00 98.25 99 PHE A C 1
ATOM 733 O O . PHE A 1 99 ? 5.795 -1.315 -3.841 1.00 98.25 99 PHE A O 1
ATOM 740 N N . GLY A 1 100 ? 6.359 -0.320 -5.778 1.00 98.25 100 GLY A N 1
ATOM 741 C CA . GLY A 1 100 ? 5.290 0.672 -5.752 1.00 98.25 100 GLY A CA 1
ATOM 742 C C . GLY A 1 100 ? 3.910 0.016 -5.765 1.00 98.25 100 GLY A C 1
ATOM 743 O O . GLY A 1 100 ? 3.079 0.351 -4.931 1.00 98.25 100 GLY A O 1
ATOM 744 N N . TRP A 1 101 ? 3.672 -0.981 -6.621 1.00 98.50 101 TRP A N 1
ATOM 745 C CA . TRP A 1 101 ? 2.394 -1.704 -6.646 1.00 98.50 101 TRP A CA 1
ATOM 746 C C . TRP A 1 101 ? 2.136 -2.560 -5.400 1.00 98.50 101 TRP A C 1
ATOM 748 O O . TRP A 1 101 ? 0.996 -2.635 -4.938 1.00 98.50 101 TRP A O 1
ATOM 758 N N . ILE A 1 102 ? 3.177 -3.154 -4.810 1.00 98.50 102 ILE A N 1
ATOM 759 C CA . ILE A 1 102 ? 3.068 -3.829 -3.504 1.00 98.50 102 ILE A CA 1
ATOM 760 C C . ILE A 1 102 ? 2.701 -2.812 -2.413 1.00 98.50 102 ILE A C 1
ATOM 762 O O . ILE A 1 102 ? 1.824 -3.074 -1.588 1.00 98.50 102 ILE A O 1
ATOM 766 N N . ALA A 1 103 ? 3.325 -1.631 -2.429 1.00 98.50 103 ALA A N 1
ATOM 767 C CA . ALA A 1 103 ? 3.025 -0.552 -1.497 1.00 98.50 103 ALA A CA 1
ATOM 768 C C . ALA A 1 103 ? 1.603 -0.001 -1.688 1.00 98.50 103 ALA A C 1
ATOM 770 O O . ALA A 1 103 ? 0.925 0.245 -0.691 1.00 98.50 103 ALA A O 1
ATOM 771 N N . VAL A 1 104 ? 1.106 0.116 -2.926 1.00 98.69 104 VAL A N 1
ATOM 772 C CA . VAL A 1 104 ? -0.297 0.471 -3.209 1.00 98.69 104 VAL A CA 1
ATOM 773 C C . VAL A 1 104 ? -1.236 -0.545 -2.569 1.00 98.69 104 VAL A C 1
ATOM 775 O O . VAL A 1 104 ? -2.142 -0.156 -1.840 1.00 98.69 104 VAL A O 1
ATOM 778 N N . ALA A 1 105 ? -1.004 -1.844 -2.777 1.00 98.56 105 ALA A N 1
ATOM 779 C CA . ALA A 1 105 ? -1.837 -2.890 -2.189 1.00 98.56 105 ALA A CA 1
ATOM 780 C C . ALA A 1 105 ? -1.812 -2.857 -0.647 1.00 98.56 105 ALA A C 1
ATOM 782 O O . ALA A 1 105 ? -2.867 -2.900 -0.011 1.00 98.56 105 ALA A O 1
ATOM 783 N N . GLY A 1 106 ? -0.631 -2.711 -0.037 1.00 98.62 106 GLY A N 1
ATOM 784 C CA . GLY A 1 106 ? -0.493 -2.643 1.422 1.00 98.62 106 GLY A CA 1
ATOM 785 C C . GLY A 1 106 ? -1.110 -1.386 2.044 1.00 98.62 106 GLY A C 1
ATOM 786 O O . GLY A 1 106 ? -1.796 -1.464 3.064 1.00 98.62 106 GLY A O 1
ATOM 787 N N . THR A 1 107 ? -0.929 -0.220 1.423 1.00 98.62 107 THR A N 1
ATOM 788 C CA . THR A 1 107 ? -1.504 1.046 1.913 1.00 98.62 107 THR A CA 1
ATOM 789 C C . THR A 1 107 ? -3.010 1.129 1.658 1.00 98.62 107 THR A C 1
ATOM 791 O O . THR A 1 107 ? -3.739 1.651 2.503 1.00 98.62 107 THR A O 1
ATOM 794 N N . ALA A 1 108 ? -3.513 0.536 0.570 1.00 98.50 108 ALA A N 1
ATOM 795 C CA . ALA A 1 108 ? -4.947 0.384 0.334 1.00 98.50 108 ALA A CA 1
ATOM 796 C C . ALA A 1 108 ? -5.587 -0.537 1.381 1.00 98.50 108 ALA A C 1
ATOM 798 O O . ALA A 1 108 ? -6.641 -0.207 1.924 1.00 98.50 108 ALA A O 1
ATOM 799 N N . MET A 1 109 ? -4.925 -1.646 1.734 1.00 98.44 109 MET A N 1
ATOM 800 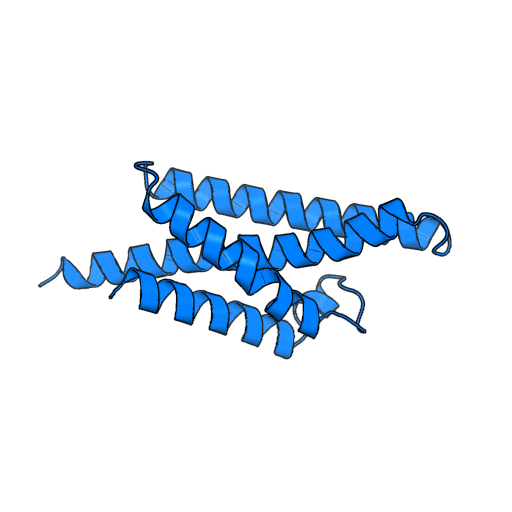C CA . MET A 1 109 ? -5.368 -2.514 2.827 1.00 98.44 109 MET A CA 1
ATOM 801 C C . MET A 1 109 ? -5.459 -1.743 4.150 1.00 98.44 109 MET A C 1
ATOM 803 O O . MET A 1 109 ? -6.475 -1.839 4.838 1.00 98.44 109 MET A O 1
ATOM 807 N N . LEU A 1 110 ? -4.436 -0.951 4.492 1.00 98.44 110 LEU A N 1
ATOM 808 C CA . LEU A 1 110 ? -4.456 -0.090 5.679 1.00 98.44 110 LEU A CA 1
ATOM 809 C C . LEU A 1 110 ? -5.652 0.872 5.646 1.00 98.44 110 LEU A C 1
ATOM 811 O O . LEU A 1 110 ? -6.383 0.981 6.631 1.00 98.44 110 LEU A O 1
ATOM 815 N N . LEU A 1 111 ? -5.880 1.544 4.515 1.00 98.50 111 LEU A N 1
ATOM 816 C CA . LEU A 1 111 ? -6.990 2.480 4.357 1.00 98.50 111 LEU A CA 1
ATOM 817 C C . LEU A 1 111 ? -8.346 1.787 4.558 1.00 98.50 111 LEU A C 1
ATOM 819 O O . LEU A 1 111 ? -9.164 2.263 5.349 1.00 98.50 111 LEU A O 1
ATOM 823 N N . PHE A 1 112 ? -8.571 0.638 3.914 1.00 98.50 112 PHE A N 1
ATOM 824 C CA . PHE A 1 112 ? -9.801 -0.135 4.092 1.00 98.50 112 PHE A CA 1
ATOM 825 C C . PHE A 1 112 ? -9.980 -0.591 5.536 1.00 98.50 112 PHE A C 1
ATOM 827 O O . PHE A 1 112 ? -11.061 -0.412 6.092 1.00 98.50 112 PHE A O 1
ATOM 834 N N . TYR A 1 113 ? -8.926 -1.095 6.179 1.00 98.06 113 TYR A N 1
ATOM 835 C CA . TYR A 1 113 ? -8.955 -1.447 7.597 1.00 98.06 113 TYR A CA 1
ATOM 836 C C . TYR A 1 113 ? -9.403 -0.260 8.463 1.00 98.06 113 TYR A C 1
ATOM 838 O O . TYR A 1 113 ? -10.281 -0.412 9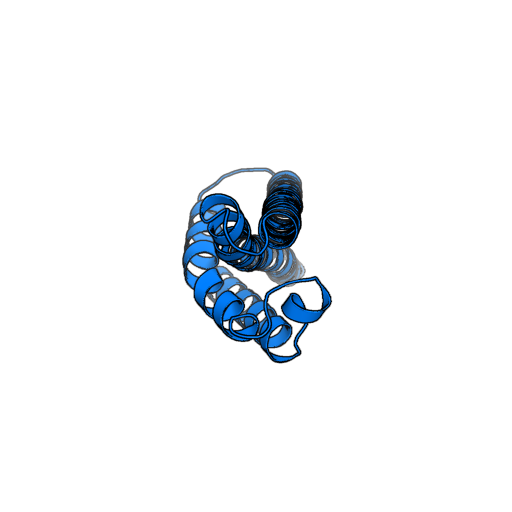.318 1.00 98.06 113 TYR A O 1
ATOM 846 N N . LEU A 1 114 ? -8.849 0.937 8.233 1.00 97.06 114 LEU A N 1
ATOM 847 C CA . LEU A 1 114 ? -9.183 2.118 9.025 1.00 97.06 114 LEU A CA 1
ATOM 848 C C . LEU A 1 114 ? -10.647 2.545 8.842 1.00 97.06 114 LEU A C 1
ATOM 850 O O . LEU A 1 114 ? -11.321 2.907 9.817 1.00 97.06 114 LEU A O 1
ATOM 854 N N . VAL A 1 115 ? -11.147 2.468 7.611 1.00 96.94 115 VAL A N 1
ATOM 855 C CA . VAL A 1 115 ? -12.538 2.774 7.269 1.00 96.94 115 VAL A CA 1
ATOM 856 C C . VAL A 1 115 ? -13.486 1.736 7.877 1.00 96.94 115 VAL A C 1
ATOM 858 O O . VAL A 1 115 ? -14.400 2.106 8.611 1.00 96.94 115 VAL A O 1
ATOM 861 N N . ILE A 1 116 ? -13.233 0.442 7.673 1.00 96.88 116 ILE A N 1
ATOM 862 C CA . ILE A 1 116 ? -14.053 -0.661 8.200 1.00 96.88 116 ILE A CA 1
ATOM 863 C C . ILE A 1 116 ? -14.127 -0.599 9.723 1.00 96.88 116 ILE A C 1
ATOM 865 O O . ILE A 1 116 ? -15.212 -0.615 10.299 1.00 96.88 116 ILE A O 1
ATOM 869 N N . LEU A 1 117 ? -12.984 -0.467 10.397 1.00 95.06 117 LEU A N 1
ATOM 870 C CA . LEU A 1 117 ? -12.947 -0.426 11.856 1.00 95.06 117 LEU A CA 1
ATOM 871 C C . LEU A 1 117 ? -13.681 0.808 12.417 1.00 95.06 117 LEU A C 1
ATOM 873 O O . LEU A 1 117 ? -14.261 0.728 13.498 1.00 95.06 117 LEU A O 1
ATOM 877 N N . ARG A 1 118 ? -13.725 1.933 11.683 1.00 93.25 118 ARG A N 1
ATOM 878 C CA . ARG A 1 118 ? -14.557 3.093 12.055 1.00 93.25 118 ARG A CA 1
ATOM 879 C C . ARG A 1 118 ? -16.046 2.743 12.022 1.00 93.25 118 ARG A C 1
ATOM 881 O O . ARG A 1 118 ? -16.764 3.152 12.931 1.00 93.25 118 ARG A O 1
ATOM 888 N N . PHE A 1 119 ? -16.503 2.008 11.009 1.00 93.62 119 PHE A N 1
ATOM 889 C CA . PHE A 1 119 ? -17.896 1.567 10.913 1.00 93.62 119 PHE A CA 1
ATOM 890 C C . PHE A 1 119 ? -18.249 0.538 11.991 1.00 93.62 119 PHE A C 1
ATOM 892 O O . PHE A 1 119 ? -19.241 0.724 12.688 1.00 93.62 119 PHE A O 1
ATOM 899 N N . LEU A 1 120 ? -17.403 -0.478 12.200 1.00 92.44 120 LEU A N 1
ATOM 900 C CA . LEU A 1 120 ? 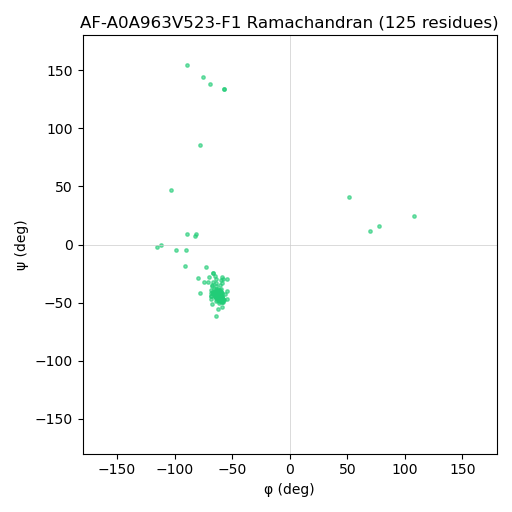-17.635 -1.510 13.218 1.00 92.44 120 LEU A CA 1
ATOM 901 C C . LEU A 1 120 ? -17.743 -0.922 14.629 1.00 92.44 120 LEU A C 1
ATOM 903 O O . LEU A 1 120 ? -18.627 -1.309 15.384 1.00 92.44 120 LEU A O 1
ATOM 907 N N . ARG A 1 121 ? -16.882 0.043 14.978 1.00 90.19 121 ARG A N 1
ATOM 908 C CA . ARG A 1 121 ? -16.945 0.719 16.283 1.00 90.19 121 ARG A CA 1
ATOM 909 C C . ARG A 1 121 ? -18.190 1.585 16.441 1.00 90.19 121 ARG A C 1
ATOM 911 O O . ARG A 1 121 ? -18.716 1.666 17.541 1.00 90.19 121 ARG A O 1
ATOM 918 N N . ARG A 1 122 ? -18.653 2.238 15.368 1.00 88.88 122 ARG A N 1
ATOM 919 C CA . ARG A 1 122 ? -19.893 3.029 15.399 1.00 88.88 122 ARG A CA 1
ATOM 920 C C . ARG A 1 122 ? -21.122 2.150 15.606 1.00 88.88 122 ARG A C 1
ATOM 922 O O . ARG A 1 122 ? -21.980 2.536 16.382 1.00 88.88 122 ARG A O 1
ATOM 929 N N . ALA A 1 123 ? -21.185 0.990 14.952 1.00 85.94 123 ALA A N 1
ATOM 930 C CA . ALA A 1 123 ? -22.306 0.063 15.097 1.00 85.94 123 ALA A CA 1
ATOM 931 C C . ALA A 1 123 ? -22.482 -0.413 16.550 1.00 85.94 123 ALA A C 1
ATOM 933 O O . ALA A 1 123 ? -23.597 -0.465 17.036 1.00 85.94 123 ALA A O 1
ATOM 934 N N . THR A 1 124 ? -21.383 -0.655 17.272 1.00 84.75 124 THR A N 1
ATOM 935 C CA . THR A 1 124 ? -21.404 -1.115 18.675 1.00 84.75 124 THR A CA 1
ATOM 936 C C . THR A 1 124 ? -21.593 -0.006 19.721 1.00 84.75 124 THR A C 1
ATOM 938 O O . THR A 1 124 ? -21.358 -0.240 20.900 1.00 84.75 124 THR A O 1
ATOM 941 N N . GLN A 1 125 ? -21.869 1.234 19.313 1.00 77.38 125 GLN A N 1
ATOM 942 C CA . GLN A 1 125 ? -22.100 2.369 20.227 1.00 77.38 125 GLN A CA 1
ATOM 943 C C . GLN A 1 125 ? -23.553 2.862 20.187 1.00 77.38 125 GLN A C 1
ATOM 945 O O . GLN A 1 125 ? -23.875 3.840 20.852 1.00 77.38 125 GLN A O 1
ATOM 950 N N . VAL A 1 126 ? -24.394 2.244 19.354 1.00 68.19 126 VAL A N 1
ATOM 951 C CA . VAL A 1 126 ? -25.814 2.590 19.185 1.00 68.19 126 VAL A CA 1
ATOM 952 C C . VAL A 1 126 ? -26.721 1.642 19.993 1.00 68.19 126 VAL A C 1
ATOM 954 O O . VAL A 1 126 ? -27.918 1.895 20.083 1.00 68.19 126 VAL A O 1
ATOM 957 N N . ASP A 1 127 ? -26.137 0.621 20.628 1.00 49.72 127 ASP A N 1
ATOM 958 C CA . ASP A 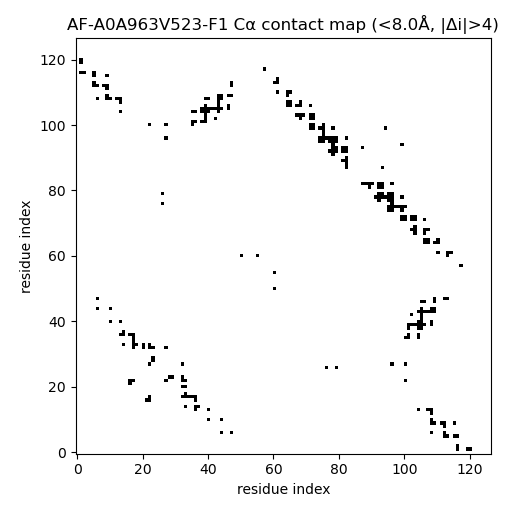1 127 ? -26.780 -0.284 21.592 1.00 49.72 127 ASP A CA 1
ATOM 959 C C . ASP A 1 127 ? -26.518 0.184 23.034 1.00 49.72 127 ASP A C 1
ATOM 961 O O . ASP A 1 127 ? -27.444 0.077 23.870 1.00 49.72 127 ASP A O 1
#